Protein AF-A0A6A6DV97-F1 (afdb_monomer_lite)

InterPro domains:
  IPR006600 HTH CenpB-type DNA-binding domain [PS51253] (67-109)
  IPR009057 Homedomain-like superfamily [SSF46689] (5-70)
  IPR041188 ARS-binding protein 1, N-terminal [PF18107] (7-61)

Secondary structure (DSSP, 8-state):
--HHHHHHHHHHHHHHHHHH-SS---HHHHHHHHHHHHS-PPPHHHHHHHTSGGGTHHHHSPPPPTT----PPPSSHHHHHHHHHHHHHHHHTT----HHHHHHHHHH-

Foldseek 3Di:
DDPVLVVLVLLLVLLCCQVVDPDRDDLVRSQVVSCVVPVDGDDSVVSVVSNDPVSPVSPPDDSQDPPNDPPDPDPCVPLVVVLVVVCVVQVVVVHDDDPVNSVVVSVVD

pLDDT: mean 83.36, std 12.47, range [40.94, 93.5]

Organism: NCBI:txid1314779

Structure (mmCIF, N/CA/C/O backbone):
data_AF-A0A6A6DV97-F1
#
_entry.id   AF-A0A6A6DV97-F1
#
loop_
_atom_site.group_PDB
_atom_site.id
_atom_site.type_symbol
_atom_site.label_atom_id
_atom_site.label_alt_id
_atom_site.label_comp_id
_atom_site.label_asym_id
_atom_site.label_entity_id
_atom_site.label_seq_id
_atom_site.pdbx_PDB_ins_code
_atom_site.Cartn_x
_atom_site.Cartn_y
_atom_site.Cartn_z
_atom_site.occupancy
_atom_site.B_iso_or_equiv
_atom_site.auth_seq_id
_atom_site.auth_comp_id
_atom_site.auth_asym_id
_atom_site.auth_atom_id
_atom_site.pdbx_PDB_model_num
ATOM 1 N N . MET A 1 1 ? -2.310 9.346 -4.588 1.00 40.94 1 MET A N 1
ATOM 2 C CA . MET A 1 1 ? -1.274 8.406 -5.074 1.00 40.94 1 MET A CA 1
ATOM 3 C C . MET A 1 1 ? 0.077 8.779 -4.491 1.00 40.94 1 MET A C 1
ATOM 5 O O . MET A 1 1 ? 0.623 9.822 -4.832 1.00 40.94 1 MET A O 1
ATOM 9 N N . SER A 1 2 ? 0.598 7.977 -3.565 1.00 42.91 2 SER A N 1
ATOM 10 C CA . SER A 1 2 ? 1.914 8.223 -2.971 1.00 42.91 2 SER A CA 1
ATOM 11 C C . SER A 1 2 ? 3.008 7.796 -3.950 1.00 42.91 2 SER A C 1
ATOM 13 O O . SER A 1 2 ? 3.020 6.662 -4.410 1.00 42.91 2 SER A O 1
ATOM 15 N N . ARG A 1 3 ? 3.961 8.690 -4.229 1.00 45.34 3 ARG A N 1
ATOM 16 C CA . ARG A 1 3 ? 5.103 8.513 -5.155 1.00 45.34 3 ARG A CA 1
ATOM 17 C C . ARG A 1 3 ? 5.928 7.224 -4.943 1.00 45.34 3 ARG A C 1
ATOM 19 O O . ARG A 1 3 ? 6.645 6.800 -5.841 1.00 45.34 3 ARG A O 1
ATOM 26 N N . LEU A 1 4 ? 5.830 6.612 -3.762 1.00 53.34 4 LEU A N 1
ATOM 27 C CA . LEU A 1 4 ? 6.494 5.355 -3.398 1.00 53.34 4 LEU A CA 1
ATOM 28 C C . LEU A 1 4 ? 5.824 4.112 -4.007 1.00 53.34 4 LEU A C 1
ATOM 30 O O . LEU A 1 4 ? 6.517 3.156 -4.337 1.00 53.34 4 LEU A O 1
ATOM 34 N N . ASP A 1 5 ? 4.504 4.140 -4.187 1.00 56.41 5 ASP A N 1
ATOM 35 C CA . ASP A 1 5 ? 3.718 2.996 -4.666 1.00 56.41 5 ASP A CA 1
ATOM 36 C C . ASP A 1 5 ? 4.002 2.701 -6.150 1.00 56.41 5 ASP A C 1
ATOM 38 O O . ASP A 1 5 ? 4.358 1.587 -6.535 1.00 56.41 5 ASP A O 1
ATOM 42 N N . ASP A 1 6 ? 4.038 3.762 -6.962 1.00 65.88 6 ASP A N 1
ATOM 43 C CA . ASP A 1 6 ? 4.444 3.706 -8.372 1.00 65.88 6 ASP A CA 1
ATOM 44 C C . ASP A 1 6 ? 5.886 3.181 -8.542 1.00 65.88 6 ASP A C 1
ATOM 46 O O . ASP A 1 6 ? 6.215 2.483 -9.501 1.00 65.88 6 ASP A O 1
ATOM 50 N N . SER A 1 7 ? 6.762 3.451 -7.568 1.00 80.69 7 SER A N 1
ATOM 51 C CA . SER A 1 7 ? 8.152 2.991 -7.594 1.00 80.69 7 SER A CA 1
ATOM 52 C C . SER A 1 7 ? 8.269 1.479 -7.359 1.00 80.69 7 SER A C 1
ATOM 54 O O . SER A 1 7 ? 9.009 0.805 -8.076 1.00 80.69 7 SER A O 1
ATOM 56 N N . ASN A 1 8 ? 7.524 0.924 -6.400 1.00 84.94 8 ASN A N 1
ATOM 57 C CA . ASN A 1 8 ? 7.559 -0.511 -6.104 1.00 84.94 8 ASN A CA 1
ATOM 58 C C . ASN A 1 8 ? 6.883 -1.346 -7.194 1.00 84.94 8 ASN A C 1
ATOM 60 O O . ASN A 1 8 ? 7.420 -2.383 -7.578 1.00 84.94 8 ASN A O 1
ATOM 64 N N . ALA A 1 9 ? 5.785 -0.857 -7.777 1.00 85.50 9 ALA A N 1
ATOM 65 C CA . ALA A 1 9 ? 5.150 -1.506 -8.922 1.00 85.50 9 ALA A CA 1
ATOM 66 C C . ALA A 1 9 ? 6.108 -1.623 -10.126 1.00 85.50 9 ALA A C 1
ATOM 68 O O . ALA A 1 9 ? 6.225 -2.685 -10.744 1.00 85.50 9 ALA A O 1
ATOM 69 N N . LYS A 1 10 ? 6.860 -0.553 -10.422 1.00 89.12 10 LYS A N 1
ATOM 70 C CA . LYS A 1 10 ? 7.894 -0.542 -11.472 1.00 89.12 10 LYS A CA 1
ATOM 71 C C . LYS A 1 10 ? 9.038 -1.517 -11.182 1.00 89.12 10 LYS A C 1
ATOM 73 O O . LYS A 1 10 ? 9.475 -2.226 -12.090 1.00 89.12 10 LYS A O 1
ATOM 78 N N . ARG A 1 11 ? 9.501 -1.591 -9.927 1.00 90.31 11 ARG A N 1
ATOM 79 C CA . ARG A 1 11 ? 10.524 -2.563 -9.496 1.00 90.31 11 ARG A CA 1
ATOM 80 C C . ARG A 1 11 ? 10.038 -3.998 -9.655 1.00 90.31 11 ARG A C 1
ATOM 82 O O . ARG A 1 11 ? 10.742 -4.801 -10.258 1.00 90.31 11 ARG A O 1
ATOM 89 N N . LYS A 1 12 ? 8.823 -4.301 -9.195 1.00 90.38 12 LYS A N 1
ATOM 90 C CA . LYS A 1 12 ? 8.209 -5.625 -9.341 1.00 90.38 12 LYS A CA 1
ATOM 91 C C . LYS A 1 12 ? 8.159 -6.061 -10.802 1.00 90.38 12 LYS A C 1
ATOM 93 O O . LYS A 1 12 ? 8.583 -7.161 -11.136 1.00 90.38 12 LYS A O 1
ATOM 98 N N . ALA A 1 13 ? 7.718 -5.177 -11.694 1.00 91.12 13 ALA A N 1
ATOM 99 C CA . ALA A 1 13 ? 7.676 -5.480 -13.119 1.00 91.12 13 ALA A CA 1
ATOM 100 C C . ALA A 1 13 ? 9.068 -5.790 -13.701 1.00 91.12 13 ALA A C 1
ATOM 102 O O . ALA A 1 13 ? 9.189 -6.690 -14.531 1.00 91.12 13 ALA A O 1
ATOM 103 N N . LEU A 1 14 ? 10.111 -5.064 -13.277 1.00 91.44 14 LEU A N 1
ATOM 104 C CA . LEU A 1 14 ? 11.495 -5.319 -13.692 1.00 91.44 14 LEU A CA 1
ATOM 105 C C . LEU A 1 14 ? 12.002 -6.679 -13.196 1.00 91.44 14 LEU A C 1
ATOM 107 O O . LEU A 1 14 ? 12.643 -7.404 -13.957 1.00 91.44 14 LEU A O 1
ATOM 111 N N . ARG A 1 15 ? 11.688 -7.037 -11.947 1.00 91.88 15 ARG A N 1
ATOM 112 C CA . ARG A 1 15 ? 12.018 -8.345 -11.366 1.00 91.88 15 ARG A CA 1
ATOM 113 C C . ARG A 1 15 ? 11.317 -9.473 -12.118 1.00 91.88 15 ARG A C 1
ATOM 115 O O . ARG A 1 15 ? 11.981 -10.396 -12.576 1.00 91.88 15 ARG A O 1
ATOM 122 N N . GLN A 1 16 ? 10.013 -9.347 -12.364 1.00 90.94 16 GLN A N 1
ATOM 123 C CA . GLN A 1 16 ? 9.243 -10.314 -13.153 1.00 90.94 16 GLN A CA 1
ATOM 124 C C . GLN A 1 16 ? 9.799 -10.488 -14.569 1.00 90.94 16 GLN A C 1
ATOM 126 O O . GLN A 1 16 ? 9.942 -11.613 -15.034 1.00 90.94 16 GLN A O 1
ATOM 131 N N . PHE A 1 17 ? 10.154 -9.397 -15.255 1.00 90.19 17 PHE A N 1
ATOM 132 C CA . PHE A 1 17 ? 10.789 -9.479 -16.572 1.00 90.19 17 PHE A CA 1
ATOM 133 C C . PHE A 1 17 ? 12.102 -10.264 -16.519 1.00 90.19 17 PHE A C 1
ATOM 135 O O . PHE A 1 17 ? 12.335 -11.134 -17.355 1.00 90.19 17 PHE A O 1
ATOM 142 N N . TYR A 1 18 ? 12.943 -9.986 -15.526 1.00 90.44 18 TYR A N 1
ATOM 143 C CA . TYR A 1 18 ? 14.232 -10.645 -15.369 1.00 90.44 18 TYR A CA 1
ATOM 144 C C . TYR A 1 18 ? 14.096 -12.146 -15.073 1.00 90.44 18 TYR A C 1
ATOM 146 O O . TYR A 1 18 ? 14.749 -12.943 -15.741 1.00 90.44 18 TYR A O 1
ATOM 154 N N . TYR A 1 19 ? 13.224 -12.537 -14.138 1.00 87.81 19 TYR A N 1
ATOM 155 C CA . TYR A 1 19 ? 13.029 -13.944 -13.767 1.00 87.81 19 TYR A CA 1
ATOM 156 C C . TYR A 1 19 ? 12.241 -14.752 -14.811 1.00 87.81 19 TYR A C 1
ATOM 158 O O . TYR A 1 19 ? 12.472 -15.949 -14.948 1.00 87.81 19 TYR A O 1
ATOM 166 N N . ASN A 1 20 ? 11.365 -14.112 -15.594 1.00 86.81 20 ASN A N 1
ATOM 167 C CA . ASN A 1 20 ? 10.601 -14.781 -16.657 1.00 86.81 20 ASN A CA 1
ATOM 168 C C . ASN A 1 20 ? 11.354 -14.851 -17.998 1.00 86.81 20 ASN A C 1
ATOM 170 O O . ASN A 1 20 ? 10.876 -15.472 -18.952 1.00 86.81 20 ASN A O 1
ATOM 174 N N . SER A 1 21 ? 12.512 -14.198 -18.113 1.00 84.69 21 SER A N 1
ATOM 175 C CA . SER A 1 21 ? 13.316 -14.223 -19.334 1.00 84.69 21 SER A CA 1
ATOM 176 C C . SER A 1 21 ? 14.008 -15.581 -19.495 1.00 84.69 21 SER A C 1
ATOM 178 O O . SER A 1 21 ? 14.796 -15.987 -18.649 1.00 84.69 21 SER A O 1
ATOM 180 N N . LYS A 1 22 ? 13.761 -16.274 -20.620 1.00 70.75 22 LYS A N 1
ATOM 181 C CA . LYS A 1 22 ? 14.371 -17.588 -20.945 1.00 70.75 22 LYS A CA 1
ATOM 182 C C . LYS A 1 22 ? 15.905 -17.583 -20.953 1.00 70.75 22 LYS A C 1
ATOM 184 O O . LYS A 1 22 ? 16.519 -18.618 -20.725 1.00 70.75 22 LYS A O 1
ATOM 189 N N . SER A 1 23 ? 16.513 -16.441 -21.265 1.00 81.19 23 SER A N 1
ATOM 190 C CA . SER A 1 23 ? 17.958 -16.221 -21.215 1.00 81.19 23 SER A CA 1
ATOM 191 C C . SER A 1 23 ? 18.231 -15.027 -20.319 1.00 81.19 23 SER A C 1
ATOM 193 O O . SER A 1 23 ? 17.493 -14.046 -20.379 1.00 81.19 23 SER A O 1
ATOM 195 N N . TYR A 1 24 ? 19.311 -15.092 -19.541 1.00 78.25 24 TYR A N 1
ATOM 196 C CA . TYR A 1 24 ? 19.733 -14.018 -18.648 1.00 78.25 24 TYR A CA 1
ATOM 197 C C . TYR A 1 24 ? 19.932 -12.710 -19.439 1.00 78.25 24 TYR A C 1
ATOM 199 O O . TYR A 1 24 ? 20.886 -12.618 -20.221 1.00 78.25 24 TYR A O 1
ATOM 207 N N . PRO A 1 25 ? 19.051 -11.701 -19.289 1.00 82.12 25 PRO A N 1
ATOM 208 C CA . PRO A 1 25 ? 19.133 -10.491 -20.093 1.00 82.12 25 PRO A CA 1
ATOM 209 C C . PRO A 1 25 ? 20.367 -9.680 -19.690 1.00 82.12 25 PRO A C 1
ATOM 211 O O . PRO A 1 25 ? 20.691 -9.521 -18.501 1.00 82.12 25 PRO A O 1
ATOM 214 N N . ARG A 1 26 ? 21.076 -9.117 -20.676 1.00 86.56 26 ARG A N 1
ATOM 215 C CA . ARG A 1 26 ? 22.234 -8.265 -20.386 1.00 86.56 26 ARG A CA 1
ATOM 216 C C . ARG A 1 26 ? 21.773 -7.011 -19.645 1.00 86.56 26 ARG A C 1
ATOM 218 O O . ARG A 1 26 ? 20.594 -6.660 -19.606 1.00 86.56 26 ARG A O 1
ATOM 225 N N . HIS A 1 27 ? 22.712 -6.314 -19.008 1.00 84.44 27 HIS A N 1
ATOM 226 C CA . HIS A 1 27 ? 22.390 -5.069 -18.299 1.00 84.44 27 HIS A CA 1
ATOM 227 C C . HIS A 1 27 ? 21.749 -4.024 -19.221 1.00 84.44 27 HIS A C 1
ATOM 229 O O . HIS A 1 27 ? 20.812 -3.347 -18.805 1.00 84.44 27 HIS A O 1
ATOM 235 N N . LYS A 1 28 ? 22.214 -3.934 -20.473 1.00 88.19 28 LYS A N 1
ATOM 236 C CA . LYS A 1 28 ? 21.649 -3.033 -21.481 1.00 88.19 28 LYS A CA 1
ATOM 237 C C . LYS A 1 28 ? 20.178 -3.351 -21.758 1.00 88.19 28 LYS A C 1
ATOM 239 O O . LYS A 1 28 ? 19.355 -2.447 -21.692 1.00 88.19 28 LYS A O 1
ATOM 244 N N . ASP A 1 29 ? 19.860 -4.626 -21.959 1.00 89.31 29 ASP A N 1
ATOM 245 C CA . ASP A 1 29 ? 18.507 -5.085 -22.291 1.00 89.31 29 ASP A CA 1
ATOM 246 C C . ASP A 1 29 ? 17.515 -4.757 -21.167 1.00 89.31 29 ASP A C 1
ATOM 248 O O . ASP A 1 29 ? 16.397 -4.325 -21.421 1.00 89.31 29 ASP A O 1
ATOM 252 N N . ARG A 1 30 ? 17.947 -4.878 -19.903 1.00 89.69 30 ARG A N 1
ATOM 253 C CA . ARG A 1 30 ? 17.142 -4.497 -18.729 1.00 89.69 30 ARG A CA 1
ATOM 254 C C . ARG A 1 30 ? 16.828 -3.000 -18.689 1.00 89.69 30 ARG A C 1
ATOM 256 O O . ARG A 1 30 ? 15.703 -2.622 -18.370 1.00 89.69 30 ARG A O 1
ATOM 263 N N . ILE A 1 31 ? 17.812 -2.153 -18.999 1.00 89.75 31 ILE A N 1
ATOM 264 C CA . ILE A 1 31 ? 17.637 -0.691 -19.040 1.00 89.75 31 ILE A CA 1
ATOM 265 C C . ILE A 1 31 ? 16.718 -0.304 -20.199 1.00 89.75 31 ILE A C 1
ATOM 267 O O . ILE A 1 31 ? 15.814 0.508 -20.018 1.00 89.75 31 ILE A O 1
ATOM 271 N N . GLU A 1 32 ? 16.941 -0.894 -21.372 1.00 92.69 32 GLU A N 1
ATOM 272 C CA . GLU A 1 32 ? 16.161 -0.626 -22.577 1.00 92.69 32 GLU A CA 1
ATOM 273 C C . GLU A 1 32 ? 14.702 -1.052 -22.402 1.00 92.69 32 GLU A C 1
ATOM 275 O O . GLU A 1 32 ? 13.802 -0.249 -22.635 1.00 92.69 32 GLU A O 1
ATOM 280 N N . TRP A 1 33 ? 14.464 -2.256 -21.880 1.00 92.25 33 TRP A N 1
ATOM 281 C CA . TRP A 1 33 ? 13.123 -2.730 -21.551 1.00 92.25 33 TRP A CA 1
ATOM 282 C C . TRP A 1 33 ? 12.407 -1.793 -20.568 1.00 92.25 33 TRP A C 1
ATOM 284 O O . TRP A 1 33 ? 11.244 -1.439 -20.771 1.00 92.25 33 TRP A O 1
ATOM 294 N N . PHE A 1 34 ? 13.102 -1.338 -19.518 1.00 91.75 34 PHE A N 1
ATOM 295 C CA . PHE A 1 34 ? 12.514 -0.435 -18.528 1.00 91.75 34 PHE A CA 1
ATOM 296 C C . PHE A 1 34 ? 12.170 0.931 -19.142 1.00 91.75 34 PHE A C 1
ATOM 298 O O . PHE A 1 34 ? 11.092 1.476 -18.888 1.00 91.75 34 PHE A O 1
ATOM 305 N N . GLN A 1 35 ? 13.057 1.458 -19.991 1.00 92.25 35 GLN A N 1
ATOM 306 C CA . GLN A 1 35 ? 12.834 2.705 -20.716 1.00 92.25 35 GLN A CA 1
ATOM 307 C C . GLN A 1 35 ? 11.653 2.593 -21.681 1.00 92.25 35 GLN A C 1
ATOM 309 O O . GLN A 1 35 ? 10.818 3.490 -21.698 1.00 92.25 35 GLN A O 1
ATOM 314 N N . GLN A 1 36 ? 11.541 1.499 -22.433 1.00 92.38 36 GLN A N 1
ATOM 315 C CA . GLN A 1 36 ? 10.417 1.267 -23.342 1.00 92.38 36 GLN A CA 1
ATOM 316 C C . GLN A 1 36 ? 9.086 1.164 -22.587 1.00 92.38 36 GLN A C 1
ATOM 318 O O . GLN A 1 36 ? 8.084 1.722 -23.025 1.00 92.38 36 GLN A O 1
ATOM 323 N N . LYS A 1 37 ? 9.068 0.494 -21.427 1.00 90.31 37 LYS A N 1
ATOM 324 C CA . LYS A 1 37 ? 7.838 0.265 -20.658 1.00 90.31 37 LYS A CA 1
ATOM 325 C C . LYS A 1 37 ? 7.337 1.499 -19.906 1.00 90.31 37 LYS A C 1
ATOM 327 O O . LYS A 1 37 ? 6.130 1.704 -19.817 1.00 90.31 37 LYS A O 1
ATOM 332 N N . TYR A 1 38 ? 8.240 2.298 -19.338 1.00 89.75 38 TYR A N 1
ATOM 333 C CA . TYR A 1 38 ? 7.882 3.408 -18.441 1.00 89.75 38 TYR A CA 1
ATOM 334 C C . TYR A 1 38 ? 8.276 4.791 -18.965 1.00 89.75 38 TYR A C 1
ATOM 336 O O . TYR A 1 38 ? 8.135 5.772 -18.236 1.00 89.75 38 TYR A O 1
ATOM 344 N N . ASN A 1 39 ? 8.797 4.872 -20.194 1.00 89.38 39 ASN A N 1
ATOM 345 C CA . ASN A 1 39 ? 9.380 6.080 -20.783 1.00 89.38 39 ASN A CA 1
ATOM 346 C C . ASN A 1 39 ? 10.380 6.779 -19.839 1.00 89.38 39 ASN A C 1
ATOM 348 O O . ASN A 1 39 ? 10.463 8.004 -19.767 1.00 89.38 39 ASN A O 1
ATOM 352 N N . HIS A 1 40 ? 11.110 5.985 -19.053 1.00 86.44 40 HIS A N 1
ATOM 353 C CA . HIS A 1 40 ? 12.007 6.467 -18.011 1.00 86.44 40 HIS A CA 1
ATOM 354 C C . HIS A 1 40 ? 13.308 5.679 -18.047 1.00 86.44 40 HIS A C 1
ATOM 356 O O . HIS A 1 40 ? 13.302 4.457 -17.939 1.00 86.44 40 HIS A O 1
ATOM 362 N N . LYS A 1 41 ? 14.439 6.370 -18.175 1.00 88.06 41 LYS A N 1
ATOM 363 C CA . LYS A 1 41 ? 15.752 5.728 -18.212 1.00 88.06 41 LYS A CA 1
ATOM 364 C C . LYS A 1 41 ? 16.318 5.600 -16.801 1.00 88.06 41 LYS A C 1
ATOM 366 O O . LYS A 1 41 ? 16.505 6.603 -16.121 1.00 88.06 41 LYS A O 1
ATOM 371 N N . ILE A 1 42 ? 16.639 4.374 -16.398 1.00 88.19 42 ILE A N 1
ATOM 372 C CA . ILE A 1 42 ? 17.320 4.085 -15.131 1.00 88.19 42 ILE A CA 1
ATOM 373 C C . ILE A 1 42 ? 18.805 3.810 -15.344 1.00 88.19 42 ILE A C 1
ATOM 375 O O . ILE A 1 42 ? 19.247 3.390 -16.414 1.00 88.19 42 ILE A O 1
ATOM 379 N N . VAL A 1 43 ? 19.578 4.058 -14.296 1.00 89.06 43 VAL A N 1
ATOM 380 C CA . VAL A 1 43 ? 21.018 3.806 -14.238 1.00 89.06 43 VAL A CA 1
ATOM 381 C C . VAL A 1 43 ? 21.300 2.390 -13.745 1.00 89.06 43 VAL A C 1
ATOM 383 O O . VAL A 1 43 ? 20.469 1.755 -13.094 1.00 89.06 43 VAL A O 1
ATOM 386 N N . GLN A 1 44 ? 22.491 1.880 -14.060 1.00 85.94 44 GLN A N 1
ATOM 387 C CA . GLN A 1 44 ? 22.857 0.486 -13.796 1.00 85.94 44 GLN A CA 1
AT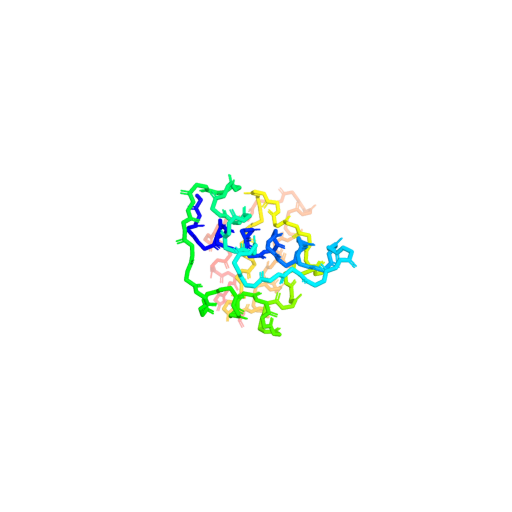OM 388 C C . GLN A 1 44 ? 22.743 0.106 -12.314 1.00 85.94 44 GLN A C 1
ATOM 390 O O . GLN A 1 44 ? 22.231 -0.971 -12.015 1.00 85.94 44 GLN A O 1
ATOM 395 N N . TYR A 1 45 ? 23.162 0.980 -11.389 1.00 87.75 45 TYR A N 1
ATOM 396 C CA . TYR A 1 45 ? 23.050 0.692 -9.956 1.00 87.75 45 TYR A CA 1
ATOM 397 C C . TYR A 1 45 ? 21.587 0.510 -9.531 1.00 87.75 45 TYR A C 1
ATOM 399 O O . TYR A 1 45 ? 21.302 -0.364 -8.726 1.00 87.75 45 TYR A O 1
ATOM 407 N N . THR A 1 46 ? 20.648 1.267 -10.112 1.00 88.00 46 THR A N 1
ATOM 408 C CA . THR A 1 46 ? 19.213 1.157 -9.809 1.00 88.00 46 THR A CA 1
ATOM 409 C C . THR A 1 46 ? 18.650 -0.180 -10.274 1.00 88.00 46 THR A C 1
ATOM 411 O O . THR A 1 46 ? 17.818 -0.767 -9.585 1.00 88.00 46 THR A O 1
ATOM 414 N N . VAL A 1 47 ? 19.114 -0.686 -11.422 1.00 89.88 47 VAL A N 1
ATOM 415 C CA . VAL A 1 47 ? 18.755 -2.028 -11.907 1.00 89.88 47 VAL A CA 1
ATOM 416 C C . VAL A 1 47 ? 19.253 -3.087 -10.928 1.00 89.88 47 VAL A C 1
ATOM 418 O O . VAL A 1 47 ? 18.476 -3.946 -10.524 1.00 89.88 47 VAL A O 1
ATOM 421 N N . SER A 1 48 ? 20.525 -3.023 -10.528 1.00 90.31 48 SER A N 1
ATOM 422 C CA . SER A 1 48 ? 21.106 -3.986 -9.586 1.00 90.31 48 SER A CA 1
ATOM 423 C C . SER A 1 48 ? 20.443 -3.927 -8.207 1.00 90.31 48 SER A C 1
ATOM 425 O O . SER A 1 48 ? 20.110 -4.971 -7.657 1.00 90.31 48 SER A O 1
ATOM 427 N N . ASP A 1 49 ? 20.186 -2.725 -7.684 1.00 90.25 49 ASP A N 1
ATOM 428 C CA . ASP A 1 49 ? 19.478 -2.507 -6.418 1.00 90.25 49 ASP A CA 1
ATOM 429 C C . ASP A 1 49 ? 18.067 -3.107 -6.461 1.00 90.25 49 ASP A C 1
ATOM 431 O O . ASP A 1 49 ? 17.692 -3.880 -5.585 1.00 90.25 49 ASP A O 1
ATOM 435 N N . SER A 1 50 ? 17.316 -2.854 -7.537 1.00 89.81 50 SER A N 1
ATOM 436 C CA . SER A 1 50 ? 15.953 -3.380 -7.714 1.00 89.81 50 SER A CA 1
ATOM 437 C C . SER A 1 50 ? 15.902 -4.911 -7.807 1.00 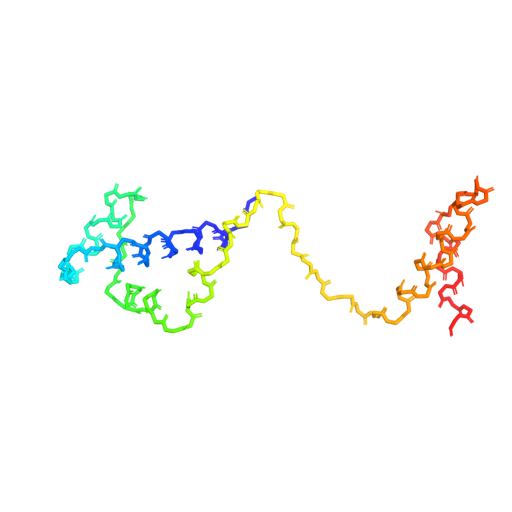89.81 50 SER A C 1
ATOM 439 O O . SER A 1 50 ? 14.903 -5.522 -7.423 1.00 89.81 50 SER A O 1
ATOM 441 N N . LEU A 1 51 ? 16.967 -5.540 -8.314 1.00 89.81 51 LEU A N 1
ATOM 442 C CA . LEU A 1 51 ? 17.105 -6.997 -8.412 1.00 89.81 51 LEU A CA 1
ATOM 443 C C . LEU A 1 51 ? 17.713 -7.633 -7.148 1.00 89.81 51 LEU A C 1
ATOM 445 O O . LEU A 1 51 ? 17.787 -8.857 -7.063 1.00 89.81 51 LEU A O 1
ATOM 449 N N . SER A 1 52 ? 18.131 -6.838 -6.161 1.00 91.69 52 SER A N 1
ATOM 450 C CA . SER A 1 52 ? 18.709 -7.346 -4.913 1.00 91.69 52 SER A CA 1
ATOM 451 C C . SER A 1 52 ? 17.672 -8.057 -4.029 1.00 91.69 52 SER A C 1
ATOM 453 O O . SER A 1 52 ? 16.459 -7.955 -4.244 1.00 91.69 52 SER A O 1
ATOM 455 N N . SER A 1 53 ? 18.148 -8.770 -3.005 1.00 87.88 53 SER A N 1
ATOM 456 C CA . SER A 1 53 ? 17.297 -9.454 -2.020 1.00 87.88 53 SER A CA 1
ATOM 457 C C . SER A 1 53 ? 16.418 -8.497 -1.211 1.00 87.88 53 SER A C 1
ATOM 459 O O . SER A 1 53 ? 15.347 -8.902 -0.767 1.00 87.88 53 SER A O 1
ATOM 461 N N . HIS A 1 54 ? 16.811 -7.223 -1.079 1.00 87.25 54 HIS A N 1
ATOM 462 C CA . HIS A 1 54 ? 16.036 -6.195 -0.377 1.00 87.25 54 HIS A CA 1
ATOM 463 C C . HIS A 1 54 ? 14.595 -6.093 -0.903 1.00 87.25 54 HIS A C 1
ATOM 465 O O . HIS A 1 54 ? 13.661 -5.872 -0.134 1.00 87.25 54 HIS A O 1
ATOM 471 N N . TYR A 1 55 ? 14.399 -6.320 -2.205 1.00 88.62 55 TYR A N 1
ATOM 472 C CA . TYR A 1 55 ? 13.095 -6.229 -2.860 1.00 88.62 55 TYR A CA 1
ATOM 473 C C . TYR A 1 55 ? 12.453 -7.584 -3.185 1.00 88.62 55 TYR A C 1
ATOM 475 O O . TYR A 1 55 ? 11.489 -7.613 -3.944 1.00 88.62 55 TYR A O 1
ATOM 483 N N . HIS A 1 56 ? 12.938 -8.696 -2.619 1.00 87.38 56 HIS A N 1
ATOM 484 C CA . HIS A 1 56 ? 12.334 -10.021 -2.832 1.00 87.38 56 HIS A CA 1
ATOM 485 C C . HIS A 1 56 ? 10.863 -10.076 -2.400 1.00 87.38 56 HIS A C 1
ATOM 487 O O . HIS A 1 56 ? 10.045 -10.691 -3.069 1.00 87.38 56 HIS A O 1
ATOM 493 N N . HIS A 1 57 ? 10.506 -9.341 -1.343 1.00 85.19 57 HIS A N 1
ATOM 494 C CA . HIS A 1 57 ? 9.123 -9.216 -0.874 1.00 85.19 57 HIS A CA 1
ATOM 495 C C . HIS A 1 57 ? 8.143 -8.745 -1.968 1.00 85.19 57 HIS A C 1
ATOM 497 O O . HIS A 1 57 ? 6.961 -9.060 -1.909 1.00 85.19 57 HIS A O 1
ATOM 503 N N . LEU A 1 58 ? 8.614 -8.025 -2.996 1.00 86.25 58 LEU A N 1
ATOM 504 C CA . LEU A 1 58 ? 7.766 -7.572 -4.101 1.00 86.25 58 LEU A CA 1
ATOM 505 C C . LEU A 1 58 ? 7.336 -8.703 -5.047 1.00 86.25 58 LEU A C 1
ATOM 507 O O . LEU A 1 58 ? 6.383 -8.514 -5.807 1.00 86.25 58 LEU A O 1
ATOM 511 N N . ASP A 1 59 ? 8.035 -9.839 -5.045 1.00 84.19 59 ASP A N 1
ATOM 512 C CA . ASP A 1 59 ? 7.709 -10.975 -5.909 1.00 84.19 59 ASP A CA 1
ATOM 513 C C . ASP A 1 59 ? 6.487 -11.737 -5.369 1.00 84.19 59 ASP A C 1
ATOM 515 O O . ASP A 1 59 ? 5.604 -12.101 -6.151 1.00 84.19 59 ASP A O 1
ATOM 519 N N . ASP A 1 60 ? 6.398 -11.871 -4.042 1.00 79.62 60 ASP A N 1
ATOM 520 C CA . ASP A 1 60 ? 5.353 -12.624 -3.339 1.00 79.62 60 ASP A CA 1
ATOM 521 C C . ASP A 1 60 ? 4.096 -11.788 -3.047 1.00 79.62 60 ASP A C 1
ATOM 523 O O . ASP A 1 60 ? 2.981 -12.314 -3.043 1.00 79.62 60 ASP A O 1
ATOM 527 N N . GLU A 1 61 ? 4.236 -10.477 -2.820 1.00 67.44 61 GLU A N 1
ATOM 528 C CA . GLU A 1 61 ? 3.084 -9.648 -2.460 1.00 67.44 61 GLU A CA 1
ATOM 529 C C . GLU A 1 61 ? 2.163 -9.401 -3.664 1.00 67.44 61 GLU A C 1
ATOM 531 O O . GLU A 1 61 ? 2.640 -8.953 -4.714 1.00 67.44 61 GLU A O 1
ATOM 536 N N . PRO A 1 62 ? 0.834 -9.613 -3.560 1.00 62.53 62 PRO A N 1
ATOM 537 C CA . PRO A 1 62 ? -0.099 -9.137 -4.575 1.00 62.53 62 PRO A CA 1
ATOM 538 C C . PRO A 1 62 ? 0.083 -7.626 -4.754 1.00 62.53 62 PRO A C 1
ATOM 540 O O . PRO A 1 62 ? 0.381 -6.912 -3.800 1.00 62.53 62 PRO A O 1
ATOM 543 N N . VAL A 1 63 ? -0.053 -7.132 -5.993 1.00 60.53 63 VAL A N 1
ATOM 544 C CA . VAL A 1 63 ? 0.019 -5.683 -6.249 1.00 60.53 63 VAL A CA 1
ATOM 545 C C . VAL A 1 63 ? -0.969 -5.015 -5.292 1.00 60.53 63 VAL A C 1
ATOM 547 O O . VAL A 1 63 ? -2.143 -5.401 -5.333 1.00 60.53 63 VAL A O 1
ATOM 550 N N . PRO A 1 64 ? -0.525 -4.096 -4.411 1.00 57.44 64 PRO A N 1
ATOM 551 C CA . PRO A 1 64 ? -1.414 -3.499 -3.433 1.00 57.44 64 PRO A CA 1
ATOM 552 C C . PRO A 1 64 ? -2.588 -2.900 -4.197 1.00 57.44 64 PRO A C 1
ATOM 554 O O . PRO A 1 64 ? -2.410 -2.112 -5.128 1.00 57.44 64 PRO A O 1
ATOM 557 N N . SER A 1 65 ? -3.799 -3.347 -3.861 1.00 56.53 65 SER A N 1
ATOM 558 C CA . SER A 1 65 ? -5.013 -2.774 -4.431 1.00 56.53 65 SER A CA 1
ATOM 559 C C . SER A 1 65 ? -4.960 -1.261 -4.241 1.00 56.53 65 SER A C 1
ATOM 561 O O . SER A 1 65 ? -4.481 -0.796 -3.210 1.00 56.53 65 SER A O 1
ATOM 563 N N . THR A 1 66 ? -5.487 -0.478 -5.176 1.00 56.28 66 THR A N 1
ATOM 564 C CA . THR A 1 66 ? -5.522 0.996 -5.096 1.00 56.28 66 THR A CA 1
ATOM 565 C C . THR A 1 66 ? -6.198 1.546 -3.826 1.00 56.28 66 THR A C 1
ATOM 567 O O . THR A 1 66 ? -6.040 2.725 -3.522 1.00 56.28 66 THR A O 1
ATOM 570 N N . ASN A 1 67 ? -6.875 0.684 -3.054 1.00 56.31 67 ASN A N 1
ATOM 571 C CA . ASN A 1 67 ? -7.479 0.958 -1.747 1.00 56.31 67 ASN A CA 1
ATOM 572 C C . ASN A 1 67 ? -6.735 0.313 -0.558 1.00 56.31 67 ASN A C 1
ATOM 574 O O . ASN A 1 67 ? -7.287 0.220 0.536 1.00 56.31 67 ASN A O 1
ATOM 578 N N . ALA A 1 68 ? -5.499 -0.156 -0.743 1.00 57.81 68 ALA A N 1
ATOM 579 C CA . ALA A 1 68 ? -4.675 -0.691 0.333 1.00 57.81 68 ALA A CA 1
ATOM 580 C C . ALA A 1 68 ? -4.196 0.471 1.212 1.00 57.81 68 ALA A C 1
ATOM 582 O O . ALA A 1 68 ? -3.143 1.076 0.996 1.00 57.81 68 ALA A O 1
ATOM 583 N N . PHE A 1 69 ? -5.007 0.826 2.204 1.00 65.00 69 PHE A N 1
ATOM 584 C CA . PHE A 1 69 ? -4.570 1.717 3.264 1.00 65.00 69 PHE A CA 1
ATOM 585 C C . PHE A 1 69 ? -3.421 1.042 4.010 1.00 65.00 69 PHE A C 1
ATOM 587 O O . PHE A 1 69 ? -3.519 -0.123 4.397 1.00 65.00 69 PHE A O 1
ATOM 594 N N . ARG A 1 70 ? -2.316 1.772 4.211 1.00 61.81 70 ARG A N 1
ATOM 595 C CA . ARG A 1 70 ? -1.230 1.297 5.073 1.00 61.81 70 ARG A CA 1
ATOM 596 C C . ARG A 1 70 ? -1.833 0.979 6.436 1.00 61.81 70 ARG A C 1
ATOM 598 O O . ARG A 1 70 ? -2.313 1.900 7.099 1.00 61.81 70 ARG A O 1
ATOM 605 N N . GLN A 1 71 ? -1.785 -0.285 6.848 1.00 62.66 71 GLN A N 1
ATOM 606 C CA . GLN A 1 71 ? -2.061 -0.654 8.230 1.00 62.66 71 GLN A CA 1
ATOM 607 C C . GLN A 1 71 ? -0.981 0.006 9.084 1.00 62.66 71 GLN A C 1
ATOM 609 O O . GLN A 1 71 ? 0.169 -0.429 9.122 1.00 62.66 71 GLN A O 1
ATOM 614 N N . ARG A 1 72 ? -1.320 1.147 9.685 1.00 71.25 72 ARG A N 1
ATOM 615 C CA . ARG A 1 72 ? -0.460 1.766 10.686 1.00 71.25 72 ARG A CA 1
ATOM 616 C C . ARG A 1 72 ? -0.534 0.884 11.918 1.00 71.25 72 ARG A C 1
ATOM 618 O O . ARG A 1 72 ? -1.628 0.496 12.320 1.00 71.25 72 ARG A O 1
ATOM 625 N N . GLN A 1 73 ? 0.619 0.578 12.502 1.00 69.62 73 GLN A N 1
ATOM 626 C CA . GLN A 1 73 ? 0.624 0.028 13.847 1.00 69.62 73 GLN A CA 1
ATOM 627 C C . GLN A 1 73 ? -0.080 1.030 14.761 1.00 69.62 73 GLN A C 1
ATOM 629 O O . GLN A 1 73 ? 0.250 2.218 14.758 1.00 69.62 73 GLN A O 1
ATOM 634 N N . ALA A 1 74 ? -1.086 0.537 15.477 1.00 77.12 74 ALA A N 1
ATOM 635 C CA . ALA A 1 74 ? -1.732 1.255 16.558 1.00 77.12 74 ALA A CA 1
ATOM 636 C C . ALA A 1 74 ? -0.665 1.721 17.552 1.00 77.12 74 ALA A C 1
ATOM 638 O O . ALA A 1 74 ? 0.223 0.947 17.914 1.00 77.12 74 ALA A O 1
ATOM 639 N N . ASN A 1 75 ? -0.761 2.965 18.019 1.00 85.75 75 ASN A N 1
ATOM 640 C CA . ASN A 1 75 ? 0.133 3.443 19.077 1.00 85.75 75 ASN A CA 1
ATOM 641 C C . ASN A 1 75 ? -0.131 2.690 20.393 1.00 85.75 75 ASN A C 1
ATOM 643 O O . ASN A 1 75 ? 0.778 2.525 21.201 1.00 85.75 75 ASN A O 1
ATOM 647 N N . TRP A 1 76 ? -1.366 2.208 20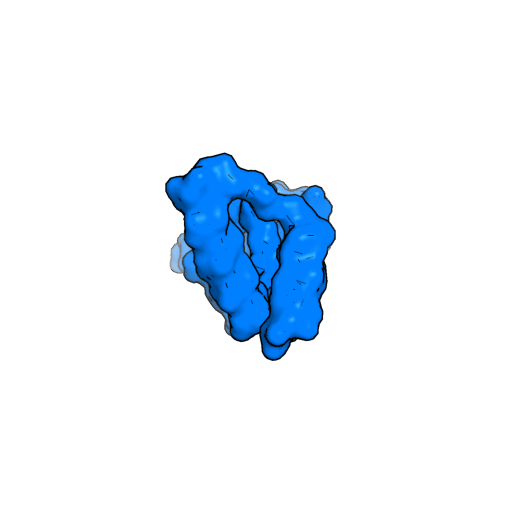.584 1.00 89.44 76 TRP A N 1
ATOM 648 C CA . TRP A 1 76 ? -1.814 1.524 21.794 1.00 89.44 76 TRP A CA 1
ATOM 649 C C . TRP A 1 76 ? -2.650 0.286 21.440 1.00 89.44 76 TRP A C 1
ATOM 651 O O . TRP A 1 76 ? -3.862 0.284 21.649 1.00 89.44 76 TRP A O 1
ATOM 661 N N . PRO A 1 77 ? -2.035 -0.786 20.905 1.00 88.50 77 PRO A N 1
ATOM 662 C CA . PRO A 1 77 ? -2.771 -1.927 20.353 1.00 88.50 77 PRO A CA 1
ATOM 663 C C . PRO A 1 77 ? -3.675 -2.610 21.387 1.00 88.50 77 PRO A C 1
ATOM 665 O O . PRO A 1 77 ? -4.785 -3.026 21.067 1.00 88.50 77 PRO A O 1
ATOM 668 N N . ILE A 1 78 ? -3.225 -2.682 22.644 1.00 90.81 78 ILE A N 1
ATOM 669 C CA . ILE A 1 78 ? -4.002 -3.272 23.741 1.00 90.81 78 ILE A CA 1
ATOM 670 C C . ILE A 1 78 ? -5.210 -2.385 24.064 1.00 90.81 78 ILE A C 1
ATOM 672 O O . ILE A 1 78 ? -6.335 -2.877 24.085 1.00 90.81 78 ILE A O 1
ATOM 676 N N . LEU A 1 79 ? -4.999 -1.080 24.249 1.00 91.75 79 LEU A N 1
ATOM 677 C CA . LEU A 1 79 ? -6.074 -0.134 24.556 1.00 91.75 79 LEU A CA 1
ATOM 678 C C . LEU A 1 79 ? -7.123 -0.100 23.437 1.00 91.75 79 LEU A C 1
ATOM 680 O O . LEU A 1 79 ? -8.315 -0.214 23.710 1.00 91.75 79 LEU A O 1
ATOM 684 N N . GLU A 1 80 ? -6.682 -0.020 22.178 1.00 90.50 80 GLU A N 1
ATOM 685 C CA . GLU A 1 80 ? -7.571 -0.051 21.014 1.00 90.50 80 GLU A CA 1
ATOM 686 C C . GLU A 1 80 ? -8.381 -1.352 20.955 1.00 90.50 80 GLU A C 1
ATOM 688 O O . GLU A 1 80 ? -9.576 -1.304 20.680 1.00 90.50 80 GLU A O 1
ATOM 693 N N . SER A 1 81 ? -7.786 -2.505 21.287 1.00 91.25 81 SER A N 1
ATOM 694 C CA . SER A 1 81 ? -8.513 -3.783 21.309 1.00 91.25 81 SER A CA 1
ATOM 695 C C . SER A 1 81 ? -9.622 -3.834 22.370 1.00 91.25 81 SER A C 1
ATOM 697 O O . SER A 1 81 ? -10.708 -4.367 22.113 1.00 91.25 81 SER A O 1
ATOM 699 N N . ILE A 1 82 ? -9.381 -3.240 23.545 1.00 93.06 82 ILE A N 1
ATOM 700 C CA . ILE A 1 82 ? -10.359 -3.170 24.639 1.00 93.06 82 ILE A CA 1
ATOM 701 C C . ILE A 1 82 ? -11.491 -2.216 24.252 1.00 93.06 82 ILE A C 1
ATOM 703 O O . ILE A 1 82 ? -12.664 -2.581 24.352 1.00 93.06 82 ILE A O 1
ATOM 707 N N . LEU A 1 83 ? -11.147 -1.022 23.759 1.00 93.38 83 LEU A N 1
ATOM 708 C CA . LEU A 1 83 ? -12.116 -0.020 23.313 1.00 93.38 83 LEU A CA 1
ATOM 709 C C . LEU A 1 83 ? -12.976 -0.536 22.159 1.00 93.38 83 LEU A C 1
ATOM 711 O O . LEU A 1 83 ? -14.189 -0.346 22.174 1.00 93.38 83 LEU A O 1
ATOM 715 N N . PHE A 1 84 ? -12.377 -1.244 21.203 1.00 92.38 84 PHE A N 1
ATOM 716 C CA . PHE A 1 84 ? -13.093 -1.845 20.083 1.00 92.38 84 PHE A CA 1
ATOM 717 C C . PHE A 1 84 ? -14.077 -2.927 20.542 1.00 92.38 84 PHE A C 1
ATOM 719 O O . PHE A 1 84 ? -15.233 -2.934 20.123 1.00 92.38 84 PHE A O 1
ATOM 726 N N . SER A 1 85 ? -13.656 -3.805 21.458 1.00 93.50 85 SER A N 1
ATOM 727 C CA . SER A 1 85 ? -14.536 -4.832 22.033 1.00 93.50 85 SER A CA 1
ATOM 728 C C . SER A 1 85 ? -15.713 -4.207 22.788 1.00 93.50 85 SER A C 1
ATOM 730 O O . SER A 1 85 ? -16.852 -4.658 22.669 1.00 93.50 85 SER A O 1
ATOM 732 N N . TRP A 1 86 ? -15.455 -3.138 23.543 1.00 93.25 86 TRP A N 1
ATOM 733 C CA . TRP A 1 86 ? -16.485 -2.387 24.254 1.00 93.25 86 TRP A CA 1
ATOM 734 C C . TRP A 1 86 ? -17.445 -1.663 23.295 1.00 93.25 86 TRP A C 1
ATOM 736 O O . TRP A 1 86 ? -18.660 -1.725 23.485 1.00 93.25 86 TRP A O 1
ATOM 746 N N . GLN A 1 87 ? -16.930 -1.054 22.222 1.00 93.19 87 GLN A N 1
ATOM 747 C CA . GLN A 1 87 ? -17.746 -0.422 21.185 1.00 93.19 87 GLN A CA 1
ATOM 748 C C . GLN A 1 87 ? -18.699 -1.434 20.537 1.00 93.19 87 GLN A C 1
ATOM 750 O O . GLN A 1 87 ? -19.901 -1.179 20.466 1.00 93.19 87 GLN A O 1
ATOM 755 N N . GLN A 1 88 ? -18.199 -2.613 20.149 1.00 93.50 88 GLN A N 1
ATOM 756 C CA . GLN A 1 88 ? -19.027 -3.675 19.567 1.00 93.50 88 GLN A CA 1
ATOM 757 C C . GLN A 1 88 ? -20.169 -4.113 20.495 1.00 93.50 88 GLN A C 1
ATOM 759 O O . GLN A 1 88 ? -21.276 -4.379 20.031 1.00 93.50 88 GLN A O 1
ATOM 764 N N . GLN A 1 89 ? -19.934 -4.170 21.811 1.00 92.00 89 GLN A N 1
ATOM 765 C CA . GLN A 1 89 ? -20.978 -4.523 22.780 1.00 92.00 89 GLN A CA 1
ATOM 766 C C . GLN A 1 89 ? -22.115 -3.493 22.828 1.00 92.00 89 GLN A C 1
ATOM 768 O O . GLN A 1 89 ? -23.268 -3.872 23.044 1.00 92.00 89 GLN A O 1
ATOM 773 N N . ILE A 1 90 ? -21.808 -2.207 22.644 1.00 90.19 90 ILE A N 1
ATOM 774 C CA . ILE A 1 90 ? -22.803 -1.127 22.624 1.00 90.19 90 ILE A CA 1
ATOM 775 C C . ILE A 1 90 ? -23.559 -1.123 21.298 1.00 90.19 90 ILE A C 1
ATOM 777 O O . ILE A 1 90 ? -24.789 -1.066 21.302 1.00 90.19 90 ILE A O 1
ATOM 781 N N . GLU A 1 91 ? -22.848 -1.256 20.180 1.00 90.69 91 GLU A N 1
ATOM 782 C CA . GLU A 1 91 ? -23.450 -1.319 18.845 1.00 90.69 91 GLU A CA 1
ATOM 783 C C . GLU A 1 91 ? -24.381 -2.526 18.700 1.00 90.69 91 GLU A C 1
ATOM 785 O O . GLU A 1 91 ? -25.484 -2.397 18.172 1.00 90.69 91 GLU A O 1
ATOM 790 N N . TYR A 1 92 ? -24.008 -3.681 19.264 1.00 90.06 92 TYR A N 1
ATOM 791 C CA . TYR A 1 92 ? -24.874 -4.863 19.311 1.00 90.06 92 TYR A CA 1
ATOM 792 C C . TYR A 1 92 ? -26.195 -4.605 20.054 1.00 90.06 92 TYR A C 1
ATOM 794 O O . TYR A 1 92 ? -27.224 -5.197 19.738 1.00 90.06 92 TYR A O 1
ATOM 802 N N . ARG A 1 93 ? -26.192 -3.694 21.034 1.00 89.38 93 ARG A N 1
ATOM 803 C CA . ARG A 1 93 ? -27.392 -3.269 21.774 1.00 89.38 93 ARG A CA 1
ATOM 804 C C . ARG A 1 93 ? -28.158 -2.140 21.071 1.00 89.38 93 ARG A C 1
ATOM 806 O O . ARG A 1 93 ? -29.115 -1.624 21.640 1.00 89.38 93 ARG A O 1
ATOM 813 N N . GLY A 1 94 ? -27.746 -1.754 19.863 1.00 86.12 94 GLY A N 1
ATOM 814 C CA . GLY A 1 94 ? -28.324 -0.647 19.101 1.00 86.12 94 GLY A CA 1
ATOM 815 C C . GLY A 1 94 ? -27.880 0.738 19.577 1.00 86.12 94 GLY A C 1
ATOM 816 O O . GLY A 1 94 ? -28.492 1.735 19.201 1.00 86.12 94 GLY A O 1
ATOM 817 N N . GLY A 1 95 ? -26.847 0.816 20.421 1.00 84.50 95 GLY A N 1
ATOM 818 C CA . GLY A 1 95 ? -26.270 2.080 20.864 1.00 84.50 95 GLY A CA 1
ATOM 819 C C . GLY A 1 95 ? -25.300 2.657 19.833 1.00 84.50 95 GLY A C 1
ATOM 820 O O . GLY A 1 95 ? -24.638 1.926 19.102 1.00 84.50 95 GLY A O 1
ATOM 821 N N . LEU A 1 96 ? -25.194 3.984 19.798 1.00 85.06 96 LEU A N 1
ATOM 822 C CA . LEU A 1 96 ? -24.197 4.703 19.006 1.00 85.06 96 LEU A CA 1
ATOM 823 C C . LEU A 1 96 ? -23.066 5.157 19.926 1.00 85.06 96 LEU A C 1
ATOM 825 O O . LEU A 1 96 ? -23.311 5.801 20.945 1.00 85.06 96 LEU A O 1
ATOM 829 N N . VAL A 1 97 ? -21.829 4.837 19.553 1.00 86.12 97 VAL A N 1
ATOM 830 C CA . VAL A 1 97 ? -20.635 5.256 20.289 1.00 86.12 97 VAL A CA 1
ATOM 831 C C . VAL A 1 97 ? -20.045 6.486 19.607 1.00 86.12 97 VAL A C 1
ATOM 833 O O . VAL A 1 97 ? -19.600 6.422 18.463 1.00 86.12 97 VAL A O 1
ATOM 836 N N . SER A 1 98 ? -20.063 7.626 20.299 1.00 90.25 98 SER A N 1
ATOM 837 C CA . SER A 1 98 ? -19.406 8.848 19.829 1.00 90.25 98 SER A CA 1
ATOM 838 C C . SER A 1 98 ? -17.912 8.831 20.166 1.00 90.25 98 SER A C 1
ATOM 840 O O . SER A 1 98 ? -17.465 8.135 21.081 1.00 90.25 98 SER A O 1
ATOM 842 N N . GLY A 1 99 ? -17.124 9.636 19.446 1.00 88.19 99 GLY A N 1
ATOM 843 C CA . GLY A 1 99 ? -15.692 9.784 19.727 1.00 88.19 99 GLY A CA 1
ATOM 844 C C . GLY A 1 99 ? -15.402 10.319 21.136 1.00 88.19 99 GLY A C 1
ATOM 845 O O . GLY A 1 99 ? -14.407 9.931 21.741 1.00 88.19 99 GLY A O 1
ATOM 846 N N . GLU A 1 100 ? -16.287 11.156 21.682 1.00 90.62 100 GLU A N 1
ATOM 847 C C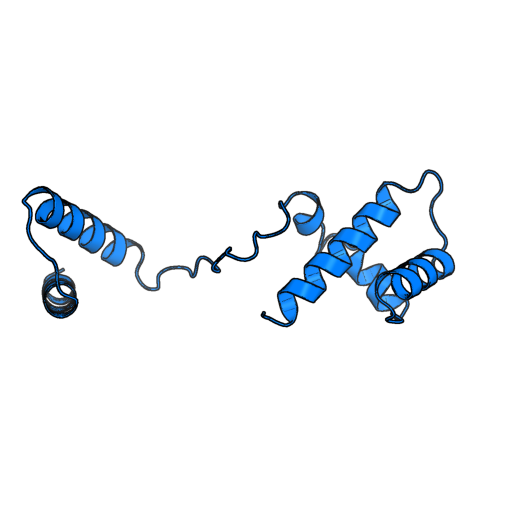A . GLU A 1 100 ? -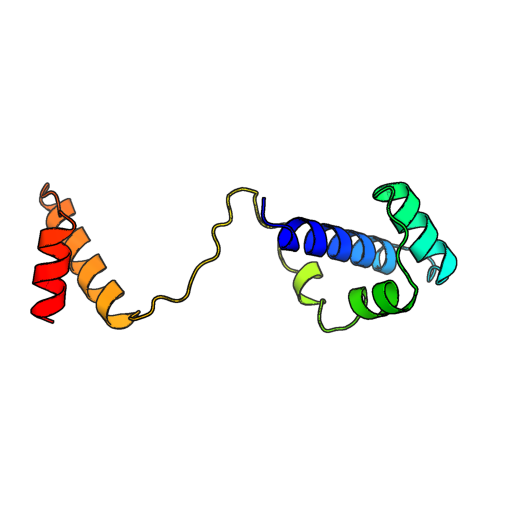16.184 11.663 23.057 1.00 90.62 100 GLU A CA 1
ATOM 848 C C . GLU A 1 100 ? -16.357 10.540 24.082 1.00 90.62 100 GLU A C 1
ATOM 850 O O . GLU A 1 100 ? -15.531 10.405 24.980 1.00 90.62 100 GLU A O 1
ATOM 855 N N . LEU A 1 101 ? -17.358 9.675 23.890 1.00 89.75 101 LEU A N 1
ATOM 856 C CA . LEU A 1 101 ? -17.608 8.537 24.774 1.00 89.75 101 LEU A CA 1
ATOM 857 C C . LEU A 1 101 ? -16.455 7.518 24.726 1.00 89.75 101 LEU A C 1
ATOM 859 O O . LEU A 1 101 ? -16.059 6.972 25.753 1.00 89.75 101 LEU A O 1
ATOM 863 N N . LEU A 1 102 ? -15.869 7.296 23.544 1.00 91.94 102 LEU A N 1
ATOM 864 C CA . LEU A 1 102 ? -14.644 6.502 23.393 1.00 91.94 102 LEU A CA 1
ATOM 865 C C . LEU A 1 102 ? -13.463 7.117 24.153 1.00 91.94 102 LEU A C 1
ATOM 867 O O . LEU A 1 102 ? -12.706 6.389 24.790 1.00 91.94 102 LEU A O 1
ATOM 871 N N . ALA A 1 103 ? -13.303 8.443 24.105 1.00 91.19 103 ALA A N 1
ATOM 872 C CA . ALA A 1 103 ? -12.229 9.141 24.807 1.00 91.19 103 ALA A CA 1
ATOM 873 C C . ALA A 1 103 ? -12.417 9.126 26.331 1.00 91.19 103 ALA A C 1
ATOM 875 O O . ALA A 1 103 ? -11.437 8.997 27.062 1.00 91.19 103 ALA A O 1
ATOM 876 N N . GLU A 1 104 ? -13.652 9.239 26.821 1.00 92.25 104 GLU A N 1
ATOM 877 C CA . GLU A 1 104 ? -13.970 9.039 28.237 1.00 92.25 104 GLU A CA 1
ATOM 878 C C . GLU A 1 104 ? -13.649 7.612 28.661 1.00 92.25 104 GLU A C 1
ATOM 880 O O . GLU A 1 104 ? -12.911 7.414 29.627 1.00 92.25 104 GLU A O 1
ATOM 885 N N . LYS A 1 105 ? -14.088 6.617 27.879 1.00 90.75 105 LYS A N 1
ATOM 886 C CA . LYS A 1 105 ? -13.803 5.220 28.193 1.00 90.75 105 LYS A CA 1
ATOM 887 C C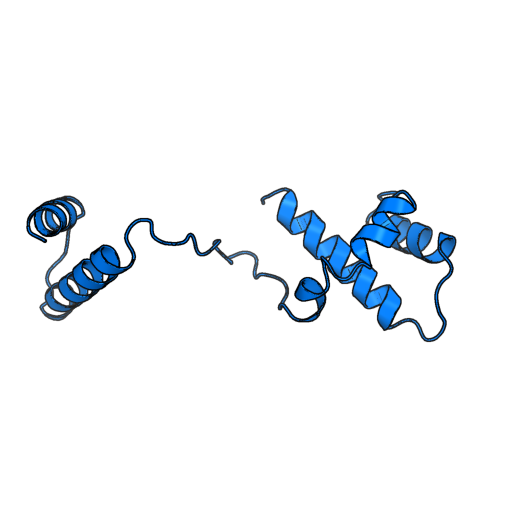 . LYS A 1 105 ? -12.307 4.911 28.184 1.00 90.75 105 LYS A C 1
ATOM 889 O O . LYS A 1 105 ? -11.839 4.148 29.021 1.00 90.75 105 LYS A O 1
ATOM 894 N N . ALA A 1 106 ? -11.551 5.539 27.287 1.00 91.75 106 ALA A N 1
ATOM 895 C CA . ALA A 1 106 ? -10.099 5.409 27.219 1.00 91.75 106 ALA A CA 1
ATOM 896 C C . ALA A 1 106 ? -9.372 5.992 28.441 1.00 91.75 106 ALA A C 1
ATOM 898 O O . ALA A 1 106 ? -8.262 5.563 28.721 1.00 91.75 106 ALA A O 1
ATOM 899 N N . LYS A 1 107 ? -9.965 6.961 29.155 1.00 92.06 107 LYS A N 1
ATOM 900 C CA . LYS A 1 107 ? -9.402 7.518 30.400 1.00 92.06 107 LYS A CA 1
ATOM 901 C C . LYS A 1 107 ? -9.690 6.652 31.627 1.00 92.06 107 LYS A C 1
ATOM 903 O O . LYS A 1 107 ? -8.997 6.791 32.628 1.00 92.06 107 LYS A O 1
ATOM 908 N N . GLU A 1 108 ? -10.741 5.835 31.579 1.00 90.56 108 GLU A N 1
ATOM 909 C CA . GLU A 1 108 ? -11.111 4.921 32.669 1.00 90.56 108 GLU A CA 1
ATOM 910 C C . GLU A 1 108 ? -10.286 3.627 32.685 1.00 90.56 108 GLU A C 1
ATOM 912 O O . GLU A 1 108 ? -10.239 2.956 33.716 1.00 90.56 108 GLU A O 1
ATOM 917 N N . ILE A 1 109 ? -9.720 3.251 31.535 1.00 86.12 109 ILE A N 1
ATOM 918 C CA . ILE A 1 109 ? -8.880 2.059 31.340 1.00 86.12 109 ILE A CA 1
ATOM 919 C C . ILE A 1 109 ? -7.434 2.399 31.697 1.00 86.12 109 ILE A C 1
ATOM 921 O O . ILE A 1 109 ? -6.812 1.579 32.408 1.00 86.12 109 ILE A O 1
#

Radius of gyration: 22.99 Å; chains: 1; bounding box: 51×29×56 Å

Sequence (109 aa):
MSRLDDSNAKRKALRQFYYNSKSYPRHKDRIEWFQQKYNHKIVQYTVSDSLSSHYHHLDDEPVPSTNAFRQRQANWPILESILFSWQQQIEYRGGLVSGELLAEKAKEI